Protein AF-A0A7R9F5K4-F1 (afdb_monomer_lite)

Radius of gyration: 11.92 Å; chains: 1; bounding box: 24×22×37 Å

Structure (mmCIF, N/CA/C/O backbone):
data_AF-A0A7R9F5K4-F1
#
_entry.id   AF-A0A7R9F5K4-F1
#
loop_
_atom_site.group_PDB
_atom_site.id
_atom_site.type_symbol
_atom_site.label_atom_id
_atom_site.label_alt_id
_atom_site.label_comp_id
_atom_site.label_asym_id
_atom_site.label_entity_id
_atom_site.label_seq_id
_atom_site.pdbx_PDB_ins_code
_atom_site.Cartn_x
_atom_site.Cartn_y
_atom_site.Cartn_z
_atom_site.occupancy
_atom_site.B_iso_or_equiv
_atom_site.auth_seq_id
_atom_site.auth_comp_id
_atom_site.auth_asym_id
_atom_site.auth_atom_id
_atom_site.pdbx_PDB_model_num
ATOM 1 N N . MET A 1 1 ? -7.617 -1.328 -30.661 1.00 42.19 1 MET A N 1
ATOM 2 C CA . MET A 1 1 ? -7.902 -2.400 -29.685 1.00 42.19 1 MET A CA 1
ATOM 3 C C . MET A 1 1 ? -7.320 -1.961 -28.354 1.00 42.19 1 MET A C 1
ATOM 5 O O . MET A 1 1 ? -6.116 -2.072 -28.159 1.00 42.19 1 MET A O 1
ATOM 9 N N . SER A 1 2 ? -8.136 -1.328 -27.511 1.00 44.00 2 SER A N 1
ATOM 10 C CA . SER A 1 2 ? -7.699 -0.796 -26.218 1.00 44.00 2 SER A CA 1
ATOM 11 C C . SER A 1 2 ? -7.310 -1.958 -25.315 1.00 44.00 2 SER A C 1
ATOM 13 O O . SER A 1 2 ? -8.162 -2.694 -24.825 1.00 44.00 2 SER A O 1
ATOM 15 N N . ARG A 1 3 ? -6.003 -2.175 -25.179 1.00 48.81 3 ARG A N 1
ATOM 16 C CA . ARG A 1 3 ? -5.431 -3.200 -24.312 1.00 48.81 3 ARG A CA 1
ATOM 17 C C . ARG A 1 3 ? -5.769 -2.803 -22.873 1.00 48.81 3 ARG A C 1
ATOM 19 O O . ARG A 1 3 ? -5.446 -1.695 -22.453 1.00 48.81 3 ARG A O 1
ATOM 26 N N . LEU A 1 4 ? -6.447 -3.674 -22.133 1.00 46.03 4 LEU A N 1
ATOM 27 C CA . LEU A 1 4 ? -6.580 -3.554 -20.683 1.00 46.03 4 LEU A CA 1
ATOM 28 C C . LEU A 1 4 ? -5.178 -3.722 -20.067 1.00 46.03 4 LEU A C 1
ATOM 30 O O . LEU A 1 4 ? -4.735 -4.837 -19.831 1.00 46.03 4 LEU A O 1
ATOM 34 N N . VAL A 1 5 ? -4.456 -2.616 -19.859 1.00 51.16 5 VAL A N 1
ATOM 35 C CA . VAL A 1 5 ? -3.081 -2.591 -19.299 1.00 51.16 5 VAL A CA 1
ATOM 36 C C . VAL A 1 5 ? -3.070 -2.725 -17.762 1.00 51.16 5 VAL A C 1
ATOM 38 O O . VAL A 1 5 ? -2.021 -2.838 -17.131 1.00 51.16 5 VAL A O 1
ATOM 41 N N . VAL A 1 6 ? -4.244 -2.750 -17.128 1.00 53.59 6 VAL A N 1
ATOM 42 C CA . VAL A 1 6 ? -4.360 -2.681 -15.665 1.00 53.59 6 VAL A CA 1
ATOM 43 C C . VAL A 1 6 ? -3.825 -3.943 -14.977 1.00 53.59 6 VAL A C 1
ATOM 45 O O . VAL A 1 6 ? -3.204 -3.822 -13.931 1.00 53.59 6 VAL A O 1
ATOM 48 N N . THR A 1 7 ? -3.986 -5.142 -15.550 1.00 53.03 7 THR A N 1
ATOM 49 C CA . THR A 1 7 ? -3.700 -6.402 -14.832 1.00 53.03 7 THR A CA 1
ATOM 50 C C . THR A 1 7 ?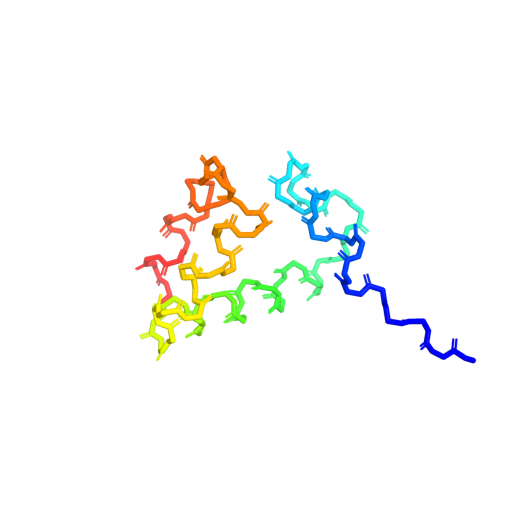 -2.224 -6.793 -14.768 1.00 53.03 7 THR A C 1
ATOM 52 O O . THR A 1 7 ? -1.808 -7.370 -13.769 1.00 53.03 7 THR A O 1
ATOM 55 N N . GLU A 1 8 ? -1.418 -6.489 -15.790 1.00 57.12 8 GLU A N 1
ATOM 56 C CA . GLU A 1 8 ? 0.013 -6.861 -15.811 1.00 57.12 8 GLU A CA 1
ATOM 57 C C . GLU A 1 8 ? 0.889 -5.910 -14.987 1.00 57.12 8 GLU A C 1
ATOM 59 O O . GLU A 1 8 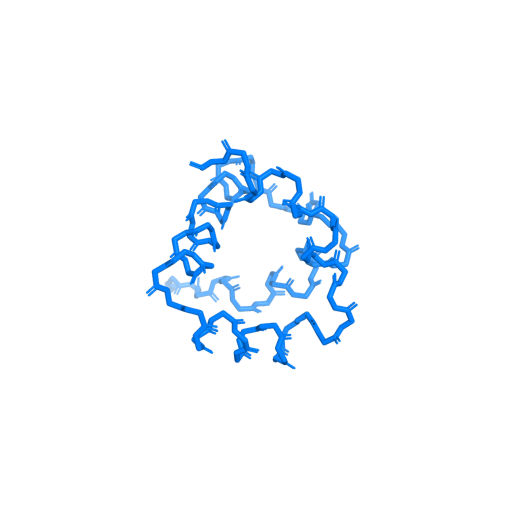? 1.987 -6.268 -14.572 1.00 57.12 8 GLU A O 1
ATOM 64 N N . SER A 1 9 ? 0.392 -4.701 -14.728 1.00 61.06 9 SER A N 1
ATOM 65 C CA . SER A 1 9 ? 1.134 -3.653 -14.024 1.00 61.06 9 SER A CA 1
ATOM 66 C C . SER A 1 9 ? 1.073 -3.807 -12.504 1.00 61.06 9 SER A C 1
ATOM 68 O O . SER A 1 9 ? 1.880 -3.202 -11.810 1.00 61.06 9 SER A O 1
ATOM 70 N N . ILE A 1 10 ? 0.131 -4.601 -11.973 1.00 63.16 10 ILE A N 1
ATOM 71 C CA . ILE A 1 10 ? -0.076 -4.730 -10.523 1.00 63.16 10 ILE A CA 1
ATOM 72 C C . ILE A 1 10 ? 1.126 -5.381 -9.828 1.00 63.16 10 ILE A C 1
ATOM 74 O O . ILE A 1 10 ? 1.627 -4.777 -8.891 1.00 63.16 10 ILE A O 1
ATOM 78 N N . PRO A 1 11 ? 1.672 -6.530 -10.267 1.00 64.25 11 PRO A N 1
ATOM 79 C CA . PRO A 1 11 ? 2.821 -7.129 -9.582 1.00 64.25 11 PRO A CA 1
ATOM 80 C C . PRO A 1 11 ? 4.037 -6.187 -9.541 1.00 64.25 11 PRO A C 1
ATOM 82 O O . PRO A 1 11 ? 4.651 -6.007 -8.496 1.00 64.25 11 PRO A O 1
ATOM 85 N N . ASP A 1 12 ? 4.328 -5.497 -10.650 1.00 63.34 12 ASP A N 1
ATOM 86 C CA . ASP A 1 12 ? 5.393 -4.483 -10.705 1.00 63.34 12 ASP A CA 1
ATOM 87 C C . ASP A 1 12 ? 5.081 -3.256 -9.829 1.00 63.34 12 ASP A C 1
ATOM 89 O O . ASP A 1 12 ? 5.979 -2.684 -9.206 1.00 63.34 12 ASP A O 1
ATOM 93 N N . ALA A 1 13 ? 3.805 -2.871 -9.722 1.00 64.25 13 ALA A N 1
ATOM 94 C CA . ALA A 1 13 ? 3.359 -1.815 -8.822 1.00 64.25 13 ALA A CA 1
ATOM 95 C C . ALA A 1 13 ? 3.684 -2.123 -7.358 1.00 64.25 13 ALA A C 1
ATOM 97 O O . ALA A 1 13 ? 4.129 -1.236 -6.627 1.00 64.25 13 ALA A O 1
ATOM 98 N N . LEU A 1 14 ? 3.491 -3.379 -6.959 1.00 61.97 14 LEU A N 1
ATOM 99 C CA . LEU A 1 14 ? 3.654 -3.845 -5.587 1.00 61.97 14 LEU A CA 1
ATOM 100 C C . LEU A 1 14 ? 5.129 -4.094 -5.240 1.00 61.97 14 LEU A C 1
ATOM 102 O O . LEU A 1 14 ? 5.560 -3.731 -4.149 1.00 61.97 14 LEU A O 1
ATOM 106 N N . THR A 1 15 ? 5.924 -4.628 -6.174 1.00 61.78 15 THR A N 1
ATOM 107 C CA . THR A 1 15 ? 7.353 -4.914 -5.947 1.00 6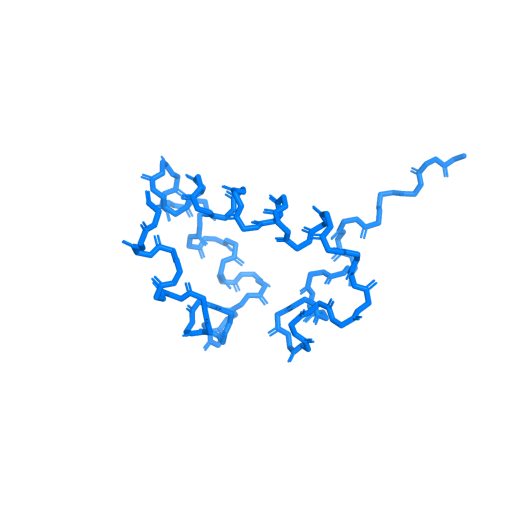1.78 15 THR A CA 1
ATOM 108 C C . THR A 1 15 ? 8.252 -3.689 -6.153 1.00 61.78 15 THR A C 1
ATOM 110 O O . THR A 1 15 ? 9.175 -3.467 -5.375 1.00 61.78 15 THR A O 1
ATOM 113 N N . ASN A 1 16 ? 7.987 -2.861 -7.172 1.00 65.44 16 ASN A N 1
ATOM 114 C CA . ASN A 1 16 ? 8.864 -1.753 -7.584 1.00 65.44 16 ASN A CA 1
ATOM 115 C C . ASN A 1 16 ? 8.229 -0.365 -7.411 1.00 65.44 16 ASN A C 1
ATOM 117 O O . ASN A 1 16 ? 8.634 0.587 -8.085 1.00 65.44 16 ASN A O 1
ATOM 121 N N . LYS A 1 17 ? 7.200 -0.227 -6.562 1.00 63.53 17 LYS A N 1
ATOM 122 C CA . LYS A 1 17 ? 6.444 1.029 -6.374 1.00 63.53 17 LYS A CA 1
ATOM 123 C C . LYS A 1 17 ? 5.915 1.616 -7.687 1.00 63.53 17 LYS A C 1
ATOM 125 O O . LYS A 1 17 ? 5.819 2.836 -7.845 1.00 63.53 17 LYS A O 1
ATOM 130 N N . CYS A 1 18 ? 5.578 0.752 -8.646 1.00 66.31 18 CYS A N 1
ATOM 131 C CA . CYS A 1 18 ? 5.031 1.169 -9.937 1.00 66.31 18 CYS A CA 1
ATOM 132 C C . CYS A 1 18 ? 6.021 2.093 -10.668 1.00 66.31 18 CYS A C 1
ATOM 134 O O . CYS A 1 18 ? 5.658 3.174 -11.133 1.00 66.31 18 CYS A O 1
ATOM 136 N N . SER A 1 19 ? 7.302 1.703 -10.728 1.00 64.88 19 SER A N 1
ATOM 137 C CA . SER A 1 19 ? 8.369 2.498 -11.361 1.00 64.88 19 SER A CA 1
ATOM 138 C C . SER A 1 19 ? 8.061 2.874 -12.818 1.00 64.88 19 SER A C 1
ATOM 140 O O . SER A 1 19 ? 8.496 3.921 -13.292 1.00 64.88 19 SER A O 1
ATOM 142 N N . LYS A 1 20 ? 7.245 2.063 -13.503 1.00 64.62 20 LYS A N 1
ATOM 143 C CA . LYS A 1 20 ? 6.766 2.290 -14.877 1.00 64.62 20 LYS A CA 1
ATOM 144 C C . LYS A 1 20 ? 5.446 3.061 -14.971 1.00 64.62 20 LYS A C 1
ATOM 146 O O . LYS A 1 20 ? 4.993 3.358 -16.074 1.00 64.62 20 LYS A O 1
ATOM 151 N N . CYS A 1 21 ? 4.814 3.368 -13.846 1.00 68.25 21 CYS A N 1
ATOM 152 C CA . CYS A 1 21 ? 3.514 4.020 -13.807 1.00 68.25 21 CYS A CA 1
ATOM 153 C C . CYS A 1 21 ? 3.682 5.533 -13.785 1.00 68.25 21 CYS A C 1
ATOM 155 O O . CYS A 1 21 ? 4.499 6.078 -13.039 1.00 68.25 21 CYS A O 1
ATOM 157 N N . SER A 1 22 ? 2.877 6.215 -14.594 1.00 75.12 22 SER A N 1
ATOM 158 C CA . SER A 1 22 ? 2.819 7.676 -14.592 1.00 75.12 22 SER A CA 1
ATOM 159 C C . SER A 1 22 ? 2.290 8.186 -13.252 1.00 75.12 22 SER A C 1
ATOM 161 O O . SER A 1 22 ? 1.508 7.501 -12.592 1.00 75.12 22 SER A O 1
ATOM 163 N N . ASP A 1 23 ? 2.640 9.411 -12.869 1.00 77.12 23 ASP A N 1
ATOM 164 C CA . ASP A 1 23 ? 2.229 9.974 -11.575 1.00 77.12 23 ASP A CA 1
ATOM 165 C C . ASP A 1 23 ? 0.703 9.998 -11.405 1.00 77.12 23 ASP A C 1
ATOM 167 O O . ASP A 1 23 ? 0.191 9.595 -10.363 1.00 77.12 23 ASP A O 1
ATOM 171 N N . LYS A 1 24 ? -0.036 10.285 -12.485 1.00 75.31 24 LYS A N 1
ATOM 172 C CA . LYS A 1 24 ? 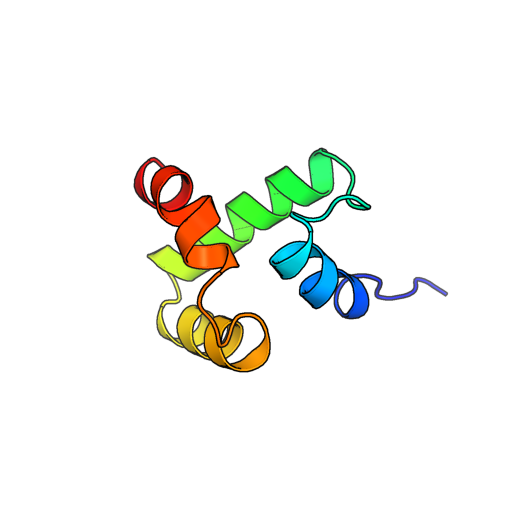-1.507 10.180 -12.516 1.00 75.31 24 LYS A CA 1
ATOM 173 C C . LYS A 1 24 ? -2.034 8.776 -12.200 1.00 75.31 24 LYS A C 1
ATOM 175 O O . LYS A 1 24 ? -3.091 8.636 -11.596 1.00 75.31 24 LYS A O 1
ATOM 180 N N . GLN A 1 25 ? -1.329 7.727 -12.625 1.00 68.69 25 GLN A N 1
ATOM 181 C CA . GLN A 1 25 ? -1.726 6.344 -12.341 1.00 68.69 25 GLN A CA 1
ATOM 182 C C . GLN A 1 25 ? -1.425 5.976 -10.891 1.00 68.69 25 GLN A C 1
ATOM 184 O O . GLN A 1 25 ? -2.218 5.268 -10.275 1.00 68.69 25 GLN A O 1
ATOM 189 N N . LYS A 1 26 ? -0.309 6.467 -10.338 1.00 75.19 26 LYS A N 1
ATOM 190 C CA . LYS A 1 26 ? 0.027 6.274 -8.922 1.00 75.19 26 LYS A CA 1
ATOM 191 C C . LYS A 1 26 ? -1.026 6.926 -8.031 1.00 75.19 26 LYS A C 1
ATOM 193 O O . LYS A 1 26 ? -1.526 6.275 -7.124 1.00 75.19 26 LYS A O 1
ATOM 198 N N . GLU A 1 27 ? -1.398 8.167 -8.328 1.00 78.31 27 GLU A N 1
ATOM 199 C CA . GLU A 1 27 ? -2.405 8.914 -7.571 1.00 78.31 27 GLU A CA 1
ATOM 200 C C . GLU A 1 27 ? -3.794 8.268 -7.667 1.00 78.31 27 GLU A C 1
ATOM 202 O O . GLU A 1 27 ? -4.381 7.934 -6.642 1.00 78.31 27 GLU A O 1
ATOM 207 N N . GLY A 1 28 ? -4.261 7.939 -8.877 1.00 76.88 28 GLY A N 1
ATOM 208 C CA . GLY A 1 28 ? -5.547 7.253 -9.044 1.00 76.88 28 GLY A CA 1
ATOM 209 C C . GLY A 1 28 ? -5.587 5.866 -8.389 1.00 76.88 28 GLY A C 1
ATOM 210 O O . GLY A 1 28 ? -6.609 5.460 -7.844 1.00 76.88 28 GLY A O 1
ATOM 211 N N . THR A 1 29 ? -4.463 5.141 -8.376 1.00 76.50 29 THR A N 1
ATOM 212 C CA . THR A 1 29 ? -4.375 3.850 -7.674 1.00 76.50 29 THR A CA 1
ATOM 213 C C . THR A 1 29 ? -4.463 4.034 -6.159 1.00 76.50 29 THR A C 1
ATOM 215 O O . THR A 1 29 ? -5.150 3.252 -5.505 1.00 76.50 29 THR A O 1
ATOM 218 N N . LYS A 1 30 ? -3.832 5.077 -5.596 1.00 78.31 30 LYS A N 1
ATOM 219 C CA . LYS A 1 30 ? -3.941 5.398 -4.163 1.00 78.31 30 LYS A CA 1
ATOM 220 C C . LYS A 1 30 ? -5.385 5.687 -3.764 1.00 78.31 30 LYS A C 1
ATOM 222 O O . LYS A 1 30 ? -5.850 5.114 -2.785 1.00 78.31 30 LYS A O 1
ATOM 227 N N . GLU A 1 31 ? -6.108 6.501 -4.533 1.00 81.75 31 GLU A N 1
ATOM 228 C CA . GLU A 1 31 ? -7.519 6.810 -4.255 1.00 81.75 31 GLU A CA 1
ATOM 229 C C . GLU A 1 31 ? -8.403 5.557 -4.286 1.00 81.75 31 GLU A C 1
ATOM 231 O O . GLU A 1 31 ? -9.202 5.327 -3.376 1.00 81.75 31 GLU A O 1
ATOM 236 N N . VAL A 1 32 ? -8.233 4.707 -5.305 1.00 82.25 32 VAL A N 1
ATOM 237 C CA . VAL A 1 32 ? -8.994 3.455 -5.431 1.00 82.25 32 VAL A CA 1
ATOM 238 C C . VAL A 1 32 ? -8.696 2.519 -4.266 1.00 82.25 32 VAL A C 1
ATOM 240 O O . VAL A 1 32 ? -9.618 1.961 -3.674 1.00 82.25 32 VAL A O 1
ATOM 243 N N . ILE A 1 33 ? -7.425 2.353 -3.906 1.00 79.88 33 ILE A N 1
ATOM 244 C CA . ILE A 1 33 ? -7.031 1.486 -2.795 1.00 79.88 33 ILE A CA 1
ATOM 245 C C . ILE A 1 33 ? -7.539 2.032 -1.466 1.00 79.88 33 ILE A C 1
ATOM 247 O O . ILE A 1 33 ? -8.040 1.265 -0.650 1.00 79.88 33 ILE A O 1
ATOM 251 N N . HIS A 1 34 ? -7.478 3.342 -1.264 1.00 83.81 34 HIS A N 1
ATOM 252 C CA . HIS A 1 34 ? -8.031 3.981 -0.084 1.00 83.81 34 HIS A CA 1
ATOM 253 C C . HIS A 1 34 ? -9.544 3.738 0.037 1.00 83.81 34 HIS A C 1
ATOM 255 O O . HIS A 1 34 ? -10.033 3.313 1.087 1.00 83.81 34 HIS A O 1
ATOM 261 N N . PHE A 1 35 ? -10.283 3.904 -1.064 1.00 85.69 35 PHE A N 1
ATOM 262 C CA . PHE A 1 35 ? -11.708 3.589 -1.116 1.00 85.69 35 PHE A CA 1
ATOM 263 C C . PHE A 1 35 ? -11.979 2.111 -0.811 1.00 85.69 35 PHE A C 1
ATOM 265 O O . PHE A 1 35 ? -12.866 1.802 -0.015 1.00 85.69 35 PHE A O 1
ATOM 272 N N . LEU A 1 36 ? -11.210 1.190 -1.398 1.00 84.38 36 LEU A N 1
ATOM 273 C CA . LEU A 1 36 ? -11.342 -0.244 -1.134 1.00 84.38 36 LEU A CA 1
ATOM 274 C C . LEU A 1 36 ? -11.042 -0.574 0.333 1.00 84.38 36 LEU A C 1
ATOM 276 O O . LEU A 1 36 ? -11.806 -1.302 0.959 1.00 84.38 36 LEU A O 1
ATOM 280 N N . TYR A 1 3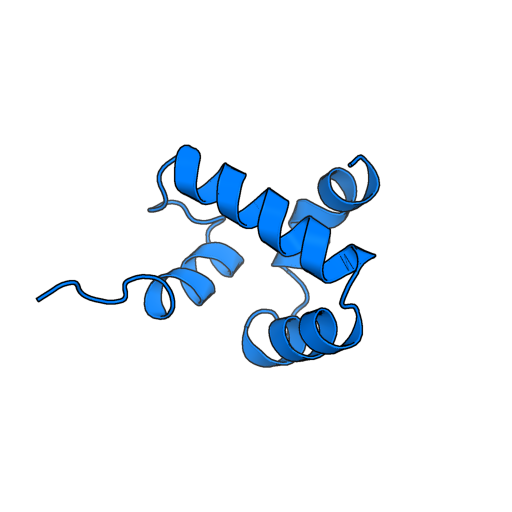7 ? -9.993 0.009 0.907 1.00 83.50 37 TYR A N 1
ATOM 281 C CA . TYR A 1 37 ? -9.611 -0.194 2.301 1.00 83.50 37 TYR A CA 1
ATOM 282 C C . TYR A 1 37 ? -10.698 0.283 3.275 1.00 83.50 37 TYR A C 1
ATOM 284 O O . TYR A 1 37 ? -11.072 -0.452 4.188 1.00 83.50 37 TYR A O 1
ATOM 292 N N . GLN A 1 38 ? -11.249 1.485 3.068 1.00 85.31 38 GLN A N 1
ATOM 293 C CA . GLN A 1 38 ? -12.252 2.057 3.970 1.00 85.31 38 GLN A CA 1
ATOM 294 C C . GLN A 1 38 ? -13.670 1.519 3.744 1.00 85.31 38 GLN A C 1
ATOM 296 O O . GLN A 1 38 ? -14.422 1.326 4.700 1.00 85.31 38 GLN A O 1
ATOM 301 N N . LYS A 1 39 ? -14.083 1.340 2.485 1.00 89.00 39 LYS A N 1
ATOM 302 C CA . LYS A 1 39 ? -15.475 1.024 2.128 1.00 89.00 39 LYS A CA 1
ATOM 303 C C . LYS A 1 39 ? -15.692 -0.451 1.815 1.00 89.00 39 LYS A C 1
ATOM 305 O O . LYS A 1 39 ? -16.817 -0.918 1.975 1.00 89.00 39 LYS A O 1
ATOM 310 N N . LYS A 1 40 ? -14.661 -1.179 1.371 1.00 88.56 40 LYS A N 1
ATOM 311 C CA . LYS A 1 40 ? -14.754 -2.565 0.874 1.00 88.56 40 LYS A CA 1
ATOM 312 C C . LYS A 1 40 ? -13.668 -3.486 1.472 1.00 88.56 40 LYS A C 1
ATOM 314 O O . LYS A 1 40 ? -12.893 -4.090 0.728 1.00 88.56 40 LYS A O 1
ATOM 319 N N . PRO A 1 41 ? -13.616 -3.663 2.804 1.00 86.69 41 PRO A N 1
ATOM 320 C CA . PRO A 1 41 ? -12.540 -4.405 3.471 1.00 86.69 41 PRO A CA 1
ATOM 321 C C . PRO A 1 41 ? -12.435 -5.882 3.050 1.00 86.69 41 PRO A C 1
ATOM 323 O O . PRO A 1 41 ? -11.345 -6.451 3.084 1.00 86.69 41 PRO A O 1
ATOM 326 N N . GLU A 1 42 ? -13.535 -6.521 2.641 1.00 88.69 42 GLU A N 1
ATOM 327 C CA . GLU A 1 42 ? -13.499 -7.894 2.113 1.00 88.69 42 GLU A CA 1
ATOM 328 C C . GLU A 1 42 ? -12.841 -7.970 0.730 1.00 88.69 42 GLU A C 1
ATOM 330 O O . GLU A 1 42 ? -11.982 -8.820 0.498 1.00 88.69 42 GLU A O 1
ATOM 335 N N . GLU A 1 43 ? -13.187 -7.047 -0.171 1.00 85.62 43 GLU A N 1
ATOM 336 C CA . GLU A 1 43 ? -12.572 -6.951 -1.500 1.00 85.62 43 GLU A CA 1
ATOM 337 C C . GLU A 1 43 ? -11.086 -6.595 -1.376 1.00 85.62 43 GLU A C 1
ATOM 339 O O . GLU A 1 43 ? -10.252 -7.174 -2.073 1.00 85.62 43 GLU A O 1
ATOM 344 N N . TRP A 1 44 ? -10.743 -5.713 -0.430 1.00 84.94 44 TRP A N 1
ATOM 345 C CA . TRP A 1 44 ? -9.360 -5.386 -0.094 1.00 84.94 44 TRP A CA 1
ATOM 346 C C . TRP A 1 44 ? -8.567 -6.627 0.332 1.00 84.94 44 TRP A C 1
ATOM 348 O O . TRP A 1 44 ? -7.508 -6.890 -0.231 1.00 84.94 44 TRP A O 1
ATOM 358 N N . LYS A 1 45 ? -9.102 -7.453 1.242 1.00 85.44 45 LYS A N 1
ATOM 359 C CA . LYS A 1 45 ? -8.450 -8.707 1.664 1.00 85.44 45 LYS A CA 1
ATOM 360 C C . LYS A 1 45 ? -8.243 -9.687 0.508 1.00 85.44 45 LYS A C 1
ATOM 362 O O . LYS A 1 45 ? -7.192 -10.319 0.431 1.00 85.44 45 LYS A O 1
ATOM 367 N N . LEU A 1 46 ? -9.218 -9.820 -0.394 1.00 86.88 46 LEU A N 1
ATOM 368 C CA . LEU A 1 46 ? -9.087 -10.678 -1.578 1.00 86.88 46 LEU A CA 1
ATOM 369 C C . LEU A 1 46 ? -8.012 -10.159 -2.538 1.00 86.88 46 LEU A C 1
ATOM 371 O O . LEU A 1 46 ? -7.241 -10.944 -3.092 1.00 86.88 46 LEU A O 1
ATOM 375 N N . LEU A 1 47 ? -7.947 -8.841 -2.723 1.00 81.31 47 LEU A N 1
ATOM 376 C CA . LEU A 1 47 ? -6.954 -8.191 -3.568 1.00 81.31 47 LEU A CA 1
ATOM 377 C C . LEU A 1 47 ? -5.547 -8.345 -2.983 1.00 81.31 47 LEU A C 1
ATOM 379 O O . LEU A 1 47 ? -4.635 -8.721 -3.718 1.00 81.31 47 LEU A O 1
ATOM 383 N N . GLN A 1 48 ? -5.388 -8.159 -1.670 1.00 81.56 48 GLN A N 1
ATOM 384 C CA . GLN A 1 48 ? -4.137 -8.444 -0.968 1.00 81.56 48 GLN A CA 1
ATOM 385 C C . GLN A 1 48 ? -3.741 -9.911 -1.130 1.00 81.56 48 GLN A C 1
ATOM 387 O O . GLN A 1 48 ? -2.664 -10.194 -1.632 1.00 81.56 48 GLN A O 1
ATOM 392 N N . GLY A 1 49 ? -4.631 -10.859 -0.834 1.00 83.19 49 GLY A N 1
ATOM 393 C CA . GLY A 1 49 ? -4.311 -12.283 -0.967 1.00 83.19 49 GLY A CA 1
ATOM 394 C C . GLY A 1 49 ? -3.914 -12.701 -2.388 1.00 83.19 49 GLY A C 1
ATOM 395 O O . GLY A 1 49 ? -3.114 -13.618 -2.560 1.00 83.19 49 GLY A O 1
ATOM 396 N N . LYS A 1 50 ? -4.452 -12.029 -3.414 1.00 81.06 50 LYS A N 1
ATOM 397 C CA . LYS A 1 50 ? -4.171 -12.341 -4.820 1.00 81.06 50 LYS A CA 1
ATOM 398 C C . LYS A 1 50 ? -2.926 -11.646 -5.370 1.00 81.06 50 LYS A C 1
ATOM 400 O O . LYS A 1 50 ? -2.241 -12.235 -6.202 1.00 81.06 50 LYS A O 1
ATOM 405 N N . PHE A 1 51 ? -2.681 -10.400 -4.977 1.00 75.06 51 PHE A N 1
ATOM 406 C CA . PHE A 1 51 ? -1.647 -9.567 -5.587 1.00 75.06 51 PHE A CA 1
ATOM 407 C C . PHE A 1 51 ? -0.545 -9.151 -4.608 1.00 75.06 51 PHE A C 1
ATOM 409 O O . PHE A 1 51 ? 0.606 -9.092 -5.022 1.00 75.06 51 PHE A O 1
ATOM 416 N N . ASP A 1 52 ? -0.864 -8.927 -3.332 1.00 77.81 52 ASP A N 1
ATOM 417 C CA . ASP A 1 52 ? 0.073 -8.530 -2.267 1.00 77.81 52 ASP A CA 1
ATOM 418 C C . ASP A 1 52 ? 0.101 -9.555 -1.108 1.00 77.81 52 ASP A C 1
ATOM 420 O O . ASP A 1 52 ? -0.211 -9.209 0.035 1.00 77.81 52 ASP A O 1
ATOM 424 N N . PRO A 1 53 ? 0.427 -10.838 -1.368 1.00 80.06 53 PRO A N 1
ATOM 425 C CA . PRO A 1 53 ? 0.388 -11.880 -0.339 1.00 80.06 53 PRO A CA 1
ATOM 426 C C . PRO A 1 53 ? 1.385 -11.628 0.803 1.00 80.06 53 PRO A C 1
ATOM 428 O O . PRO A 1 53 ? 1.173 -12.095 1.920 1.00 80.06 53 PRO A O 1
ATOM 431 N N . GLU A 1 54 ? 2.454 -10.871 0.538 1.00 80.50 54 GLU A N 1
ATOM 432 C CA . GLU A 1 54 ? 3.468 -10.480 1.524 1.00 80.50 54 GLU A CA 1
ATOM 433 C C . GLU A 1 54 ? 3.123 -9.175 2.265 1.00 80.50 54 GLU A C 1
ATOM 435 O O . GLU A 1 54 ? 3.891 -8.743 3.121 1.00 80.50 54 GLU A O 1
ATOM 440 N N . ASN A 1 55 ? 1.984 -8.538 1.961 1.00 78.94 55 ASN A N 1
ATOM 441 C CA . ASN A 1 55 ? 1.594 -7.220 2.480 1.00 78.94 55 ASN A CA 1
ATOM 442 C C . ASN A 1 55 ? 2.650 -6.118 2.262 1.00 78.94 55 ASN A C 1
ATOM 444 O O . ASN A 1 55 ? 2.677 -5.122 2.985 1.00 78.94 55 ASN A O 1
ATOM 448 N N . THR A 1 56 ? 3.525 -6.264 1.266 1.00 79.12 56 THR A N 1
ATOM 449 C CA . THR A 1 56 ? 4.614 -5.317 1.007 1.00 79.12 56 THR A CA 1
ATOM 450 C C . THR A 1 56 ? 4.060 -3.968 0.571 1.00 79.12 56 THR A C 1
ATOM 452 O O . THR A 1 56 ? 4.531 -2.925 1.026 1.00 79.12 56 THR A O 1
ATOM 455 N N . TYR A 1 57 ? 3.041 -3.951 -0.286 1.00 77.31 57 TYR A N 1
ATOM 456 C CA . TYR A 1 57 ? 2.418 -2.695 -0.691 1.00 77.31 57 TYR A CA 1
ATOM 457 C C . TYR A 1 57 ? 1.663 -2.059 0.470 1.00 77.31 57 TYR A C 1
ATOM 459 O O . TYR A 1 57 ? 1.836 -0.868 0.724 1.00 77.31 57 TYR A O 1
ATOM 467 N N . TYR A 1 58 ? 0.879 -2.845 1.214 1.00 80.44 58 TYR A N 1
ATOM 468 C CA . TYR A 1 58 ? 0.208 -2.326 2.402 1.00 80.44 58 TYR A CA 1
ATOM 469 C C . TYR A 1 58 ? 1.203 -1.691 3.376 1.00 80.44 58 TYR A C 1
ATOM 471 O O . TYR A 1 58 ? 1.008 -0.548 3.762 1.00 80.44 58 TYR A O 1
ATOM 479 N N . GLU A 1 59 ? 2.307 -2.357 3.709 1.00 82.75 59 GLU A N 1
ATOM 480 C CA . GLU A 1 59 ? 3.311 -1.815 4.631 1.00 82.75 59 GLU A CA 1
ATOM 481 C C . GLU A 1 59 ? 3.982 -0.535 4.113 1.00 82.75 59 GLU A C 1
ATOM 483 O O . GLU A 1 59 ? 4.252 0.373 4.899 1.00 82.75 59 GLU A O 1
ATOM 488 N N . ASN A 1 60 ? 4.205 -0.423 2.799 1.00 78.38 60 ASN A N 1
ATOM 489 C CA . ASN A 1 60 ? 4.784 0.775 2.184 1.00 78.38 60 ASN A CA 1
ATOM 490 C C . ASN A 1 60 ? 3.826 1.977 2.170 1.00 78.38 60 ASN A C 1
ATOM 492 O O . ASN A 1 60 ? 4.293 3.113 2.212 1.00 78.38 60 ASN A O 1
ATOM 496 N N . TYR A 1 61 ? 2.514 1.741 2.079 1.00 78.00 61 TYR A N 1
ATOM 497 C CA . TYR A 1 61 ? 1.506 2.795 1.923 1.00 78.00 61 TYR A CA 1
ATOM 498 C C . TYR A 1 61 ? 0.569 2.938 3.131 1.00 78.00 61 TYR A C 1
ATOM 500 O O . TYR A 1 61 ? -0.260 3.841 3.138 1.00 78.00 61 TYR A O 1
ATOM 508 N N . LYS A 1 62 ? 0.689 2.109 4.178 1.00 80.38 62 LYS A N 1
ATOM 509 C CA . LYS A 1 62 ? -0.201 2.113 5.358 1.00 80.38 62 LYS A CA 1
ATOM 510 C C . LYS A 1 62 ? -0.299 3.479 6.024 1.00 80.38 62 LYS A C 1
ATOM 512 O O . LYS A 1 62 ? -1.361 3.819 6.533 1.00 80.38 62 LYS A O 1
ATOM 517 N N . ASP A 1 63 ? 0.790 4.243 6.035 1.00 82.25 63 ASP A N 1
ATOM 518 C CA . ASP A 1 63 ? 0.825 5.558 6.669 1.00 82.25 63 ASP A CA 1
ATOM 519 C C . ASP A 1 63 ? 0.049 6.577 5.828 1.00 82.25 63 ASP A C 1
ATOM 521 O O . ASP A 1 63 ? -0.722 7.357 6.376 1.00 82.25 63 ASP A O 1
ATOM 525 N N . GLU A 1 64 ? 0.143 6.494 4.499 1.00 76.69 64 GLU A N 1
ATOM 526 C CA . GLU A 1 64 ? -0.655 7.310 3.576 1.00 76.69 64 GLU A CA 1
ATOM 527 C C . GLU A 1 64 ? -2.137 6.900 3.591 1.00 76.69 64 GLU A C 1
ATOM 529 O O . GLU A 1 64 ? -3.022 7.750 3.613 1.00 76.69 64 GLU A O 1
ATOM 534 N N . LEU A 1 65 ? -2.427 5.596 3.647 1.00 75.56 65 LEU A N 1
ATOM 535 C CA . LEU A 1 65 ? -3.794 5.067 3.676 1.00 75.56 65 LEU A CA 1
ATOM 536 C C . LEU A 1 65 ? -4.538 5.387 4.978 1.00 75.56 65 LEU A C 1
ATOM 538 O O . LEU A 1 65 ? -5.767 5.417 4.967 1.00 75.56 65 LEU A O 1
ATOM 542 N N . LYS A 1 66 ? -3.810 5.604 6.081 1.00 72.50 66 LYS A N 1
ATOM 543 C CA . LYS A 1 66 ? -4.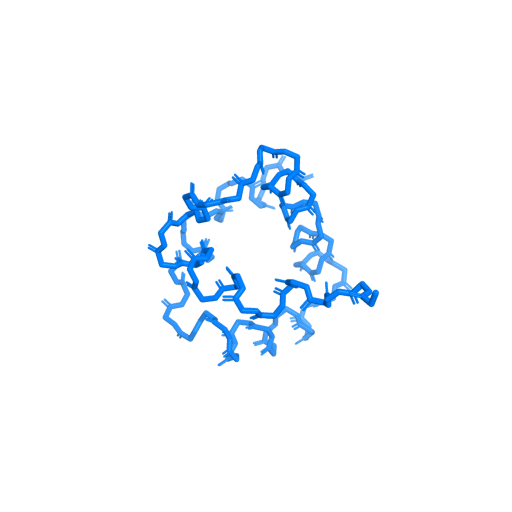356 6.033 7.380 1.00 72.50 66 LYS A CA 1
ATOM 544 C C . LYS A 1 66 ? -4.545 7.549 7.494 1.00 72.50 66 LYS A C 1
ATOM 546 O O . LYS A 1 66 ? -5.242 7.976 8.408 1.00 72.50 66 LYS A O 1
ATOM 551 N N . GLN A 1 67 ? -3.871 8.338 6.654 1.00 67.19 67 GLN A N 1
ATOM 552 C CA . GLN A 1 67 ? -3.901 9.805 6.707 1.00 67.19 67 GLN A CA 1
ATOM 553 C C . GLN A 1 67 ? -4.959 10.442 5.795 1.00 67.19 67 GLN A C 1
ATOM 555 O O . GLN A 1 67 ? -5.274 11.616 5.988 1.00 67.19 67 GLN A O 1
ATOM 560 N N . LEU A 1 68 ? -5.492 9.687 4.831 1.00 57.06 68 LEU A N 1
ATOM 561 C CA . LEU A 1 68 ? -6.671 10.042 4.030 1.00 57.06 68 LEU A CA 1
ATOM 562 C C . LEU A 1 68 ? -7.974 9.712 4.781 1.00 57.06 68 LEU A C 1
ATOM 564 O O . LEU A 1 68 ? -8.946 10.479 4.615 1.00 57.06 68 LEU A O 1
#

Organism: NCBI:txid61472

InterPro domains:
  IPR005055 Insect odorant-binding protein A10/Ejaculatory bulb-specific protein 3 [PF03392] (7-58)
  IPR005055 Insect odorant-binding protein A10/Ejaculatory bulb-specific protein 3 [PTHR11257] (8-67)
  IPR036682 Insect odorant-binding protein A10/Ejaculatory bulb-specific protein 3 superfamily [G3DSA:1.10.2080.10] (3-68)
  IPR036682 Insect odorant-binding protein A10/Ejaculatory bulb-specific protein 3 superfamily [SSF100910] (8-67)

Foldseek 3Di:
DPDPPPPVQLLCCQPVVSPVDDPVRSVVVLVVLLCCVPPPVPVNVVCCVVRVVVCSNCVVCVVVSVVD

Sequence (68 aa):
MSRLVVTESIPDALTNKCSKCSDKQKEGTKEVIHFLYQKKPEEWKLLQGKFDPENTYYENYKDELKQL

Secondary structure (DSSP, 8-state):
-----TTTHHHHHHHSTTTTS-HHHHHHHHHHHHHHHHH-HHHHHHHHHHH-TT-HHHHHHHHHHHH-

pLDDT: mean 73.23, std 11.8, range [42.19, 89.0]